Protein AF-A0A329BAP0-F1 (afdb_monomer_lite)

Sequence (142 aa):
MPNSRFPLLRVLPLLLLTACAPFGTARMPDASIIHVDASGHASVPDCTPLTQRSYMWDTLKFRKRPAVAFGCATQRNLATMIADPNDLLRGRGYAGQDATTASSAVQRYKDGKVTPLRDTSSTDGQQGSNSGGGSGGGGGSQ

Radius of gyration: 31.27 Å; chains: 1; bounding box: 59×76×92 Å

Foldseek 3Di:
DDDDDDPPPVCVVVVVVVVPPPDDPPLADDPVQFDQDPVQATDGPDLVVQWAFPPDQDPVPRDGDGTDSPCPVVSVVVSVVDPGNCCVVPNDDDPDDDPVVVVVVVVCVVVVVDDDDDPDDPPDDDDDDPPPDDDDDDDDDD

pLDDT: mean 71.78, std 15.05, range [43.06, 96.19]

Secondary structure (DSSP, 8-state):
------GGGGTHHHHHHTT-S----TTS--GGG-EEPTTS-EEPPPSGGGEEPP--B-TTT-PBPPPEETTHHHHHHHHHH-S-GGGGTSPPP-----HHHHHHHHHHHHTT-PPPPPS--TTS------------------

Structure (mmCIF, N/CA/C/O backbone):
data_AF-A0A329BAP0-F1
#
_entry.id   AF-A0A329BAP0-F1
#
loop_
_atom_site.group_PDB
_atom_site.id
_atom_site.type_symbol
_atom_site.label_atom_id
_atom_site.label_alt_id
_atom_site.label_comp_id
_atom_site.label_asym_id
_atom_site.label_entity_id
_atom_site.label_seq_id
_atom_site.pdbx_PDB_ins_code
_atom_site.Cartn_x
_atom_site.Cartn_y
_atom_site.Cartn_z
_atom_site.occupancy
_atom_site.B_iso_or_equiv
_atom_site.auth_seq_id
_atom_site.auth_comp_id
_atom_site.auth_asym_id
_atom_site.auth_atom_id
_atom_site.pdbx_PDB_model_num
ATOM 1 N N . MET A 1 1 ? -18.465 41.387 -57.106 1.00 46.50 1 MET A N 1
ATOM 2 C CA . MET A 1 1 ? -17.730 41.588 -55.838 1.00 46.50 1 MET A CA 1
ATOM 3 C C . MET A 1 1 ? -17.718 40.269 -55.069 1.00 46.50 1 MET A C 1
ATOM 5 O O . MET A 1 1 ? -18.727 39.944 -54.457 1.00 46.50 1 MET A O 1
ATOM 9 N N . PRO A 1 2 ? -16.654 39.455 -55.169 1.00 52.72 2 PRO A N 1
ATOM 10 C CA . PRO A 1 2 ? -16.537 38.206 -54.428 1.00 52.72 2 PRO A CA 1
ATOM 11 C C . PRO A 1 2 ? -15.756 38.461 -53.132 1.00 52.72 2 PRO A C 1
ATOM 13 O O . PRO A 1 2 ? -14.572 38.770 -53.195 1.00 52.72 2 PRO A O 1
ATOM 16 N N . ASN A 1 3 ? -16.387 38.328 -51.963 1.00 45.56 3 ASN A N 1
ATOM 17 C CA . ASN A 1 3 ? -15.656 38.304 -50.692 1.00 45.56 3 ASN A CA 1
ATOM 18 C C . ASN A 1 3 ? -15.638 36.879 -50.155 1.00 45.56 3 ASN A C 1
ATOM 20 O O . ASN A 1 3 ? -16.606 36.358 -49.607 1.00 45.56 3 ASN A O 1
ATOM 24 N N . SER A 1 4 ? -14.505 36.242 -50.414 1.00 62.38 4 SER A N 1
ATOM 25 C CA . SER A 1 4 ? -14.163 34.894 -50.017 1.00 62.38 4 SER A CA 1
ATOM 26 C C . SER A 1 4 ? -13.296 34.956 -48.755 1.00 62.38 4 SER A C 1
ATOM 28 O O . SER A 1 4 ? -12.427 35.815 -48.650 1.00 62.38 4 SER A O 1
ATOM 30 N N . ARG A 1 5 ? -13.460 33.925 -47.917 1.00 61.91 5 ARG A N 1
ATOM 31 C CA . ARG A 1 5 ? -12.482 33.360 -46.962 1.00 61.91 5 ARG A CA 1
ATOM 32 C C . ARG A 1 5 ? -12.357 34.091 -45.631 1.00 61.91 5 ARG A C 1
ATOM 34 O O . ARG A 1 5 ? -11.964 35.235 -45.607 1.00 61.91 5 ARG A O 1
ATOM 41 N N . PHE A 1 6 ? -12.669 33.383 -44.540 1.00 59.56 6 PHE A N 1
ATOM 42 C CA . PHE A 1 6 ? -11.778 33.131 -43.388 1.00 59.56 6 PHE A CA 1
ATOM 43 C C . PHE A 1 6 ? -12.503 32.251 -42.336 1.00 59.56 6 PHE A C 1
ATOM 45 O O . PHE A 1 6 ? -12.786 32.709 -41.231 1.00 59.56 6 PHE A O 1
ATOM 52 N N . PRO A 1 7 ? -12.814 30.966 -42.622 1.00 55.94 7 PRO A N 1
ATOM 53 C CA . PRO A 1 7 ? -13.322 30.054 -41.589 1.00 55.94 7 PRO A CA 1
ATOM 54 C C . PRO A 1 7 ? -12.218 29.585 -40.616 1.00 55.94 7 PRO A C 1
ATOM 56 O O . PRO A 1 7 ? -12.522 29.064 -39.547 1.00 55.94 7 PRO A O 1
ATOM 59 N N . LEU A 1 8 ? -10.935 29.797 -40.948 1.00 55.41 8 LEU A N 1
ATOM 60 C CA . LEU A 1 8 ? -9.792 29.327 -40.152 1.00 55.41 8 LEU A CA 1
ATOM 61 C C . LEU A 1 8 ? -9.601 30.058 -38.811 1.00 55.41 8 LEU A C 1
ATOM 63 O O . LEU A 1 8 ? -8.954 29.520 -37.917 1.00 55.41 8 LEU A O 1
ATOM 67 N N . LEU A 1 9 ? -10.163 31.259 -38.636 1.00 55.56 9 LEU A N 1
ATOM 68 C CA . LEU A 1 9 ? -9.887 32.080 -37.450 1.00 55.56 9 LEU A CA 1
ATOM 69 C C . LEU A 1 9 ? -10.637 31.611 -36.187 1.00 55.56 9 LEU A C 1
ATOM 71 O O . LEU A 1 9 ? -10.281 32.003 -35.081 1.00 55.56 9 LEU A O 1
ATOM 75 N N . ARG A 1 10 ? -11.660 30.753 -36.325 1.00 57.12 10 ARG A N 1
ATOM 76 C CA . ARG A 1 10 ? -12.454 30.250 -35.185 1.00 57.12 10 ARG A CA 1
ATOM 77 C C . ARG A 1 10 ? -11.936 28.957 -34.553 1.00 57.12 10 ARG A C 1
ATOM 79 O O . ARG A 1 10 ? -12.441 28.571 -33.506 1.00 57.12 10 ARG A O 1
ATOM 86 N N . VAL A 1 11 ? -10.932 28.307 -35.144 1.00 58.84 11 VAL A N 1
ATOM 87 C CA . VAL A 1 11 ? -10.380 27.032 -34.636 1.00 58.84 11 VAL A CA 1
ATOM 88 C C . VAL A 1 11 ? -9.141 27.250 -33.751 1.00 58.84 11 VAL A C 1
ATOM 90 O O . VAL A 1 11 ? -8.793 26.402 -32.933 1.00 58.84 11 VAL A O 1
ATOM 93 N N . LEU A 1 12 ? -8.519 28.431 -33.838 1.00 61.25 12 LEU A N 1
ATOM 94 C CA . LEU A 1 12 ? -7.325 28.811 -33.078 1.00 61.25 12 LEU A CA 1
ATOM 95 C C . LEU A 1 12 ? -7.457 28.718 -31.536 1.00 61.25 12 LEU A C 1
ATOM 97 O O . LEU A 1 12 ? -6.499 28.261 -30.912 1.00 61.25 12 LEU A O 1
ATOM 101 N N . PRO A 1 13 ? -8.591 29.068 -30.884 1.00 59.78 13 PRO A N 1
ATOM 102 C CA . PRO A 1 13 ? -8.690 28.947 -29.427 1.00 59.78 13 PRO A CA 1
ATOM 103 C C . PRO A 1 13 ? -8.832 27.492 -28.949 1.00 59.78 13 PRO A C 1
ATOM 105 O O . PRO A 1 13 ? -8.502 27.199 -27.804 1.00 59.78 13 PRO A O 1
ATOM 108 N N . LEU A 1 14 ? -9.264 26.565 -29.817 1.00 60.31 14 LEU A N 1
ATOM 109 C CA . LEU A 1 14 ? -9.376 25.141 -29.481 1.00 60.31 14 LEU A CA 1
ATOM 110 C C . LEU A 1 14 ? -8.001 24.442 -29.487 1.00 60.31 14 LEU A C 1
ATOM 112 O O . LEU A 1 14 ? -7.780 23.521 -28.707 1.00 60.31 14 LEU A O 1
ATOM 116 N N . LEU A 1 15 ? -7.062 24.921 -30.314 1.00 60.16 15 LEU A N 1
ATOM 117 C CA . LEU A 1 15 ? -5.680 24.420 -30.392 1.00 60.16 15 LEU A CA 1
ATOM 118 C C . LEU A 1 15 ? -4.812 24.873 -29.198 1.00 60.16 15 LEU A C 1
ATOM 120 O O . LEU A 1 15 ? -3.834 24.218 -28.846 1.00 60.16 15 LEU A O 1
ATOM 124 N N . LEU A 1 16 ? -5.167 25.993 -28.558 1.00 60.06 16 LEU A N 1
ATOM 125 C CA . LEU A 1 16 ? -4.449 26.534 -27.397 1.00 60.06 16 LEU A CA 1
ATOM 126 C C . LEU A 1 16 ? -4.826 25.833 -26.080 1.00 60.06 16 LEU A C 1
ATOM 128 O O . LEU A 1 16 ? -3.989 25.745 -25.184 1.00 60.06 16 LEU A O 1
ATOM 132 N N . LEU A 1 17 ? -6.039 25.279 -25.962 1.00 56.81 17 LEU A N 1
ATOM 133 C CA . LEU A 1 17 ? -6.465 24.544 -24.760 1.00 56.81 17 LEU A CA 1
ATOM 134 C C . LEU A 1 17 ? -5.804 23.159 -24.621 1.00 56.81 17 LEU A C 1
ATOM 136 O O . LEU A 1 17 ? -5.685 22.649 -23.510 1.00 56.81 17 LEU A O 1
ATOM 140 N N . THR A 1 18 ? -5.315 22.560 -25.711 1.00 60.03 18 THR A N 1
ATOM 141 C CA . THR A 1 18 ? -4.623 21.255 -25.687 1.00 60.03 18 THR A CA 1
ATOM 142 C C . THR A 1 18 ? -3.174 21.320 -25.189 1.00 60.03 18 THR A C 1
ATOM 144 O O . THR A 1 18 ? -2.541 20.282 -25.015 1.00 60.03 18 THR A O 1
ATOM 147 N N . ALA A 1 19 ? -2.636 22.516 -24.922 1.00 55.66 19 ALA A N 1
ATOM 148 C CA . ALA A 1 19 ? -1.287 22.693 -24.375 1.00 55.66 19 ALA A CA 1
ATOM 149 C C . ALA A 1 19 ? -1.211 22.510 -22.845 1.00 55.66 19 ALA A C 1
ATOM 151 O O . ALA A 1 19 ? -0.118 22.488 -22.288 1.00 55.66 19 ALA A O 1
ATOM 152 N N . CYS A 1 20 ? -2.349 22.331 -22.164 1.00 55.38 20 CYS A N 1
ATOM 153 C CA . CYS A 1 20 ? -2.400 21.897 -20.766 1.00 55.38 20 CYS A CA 1
ATOM 154 C C . CYS A 1 20 ? -2.626 20.377 -20.673 1.00 55.38 20 CYS A C 1
ATOM 156 O O . CYS A 1 20 ? -3.428 19.891 -19.883 1.00 55.38 20 CYS A O 1
ATOM 158 N N . ALA A 1 21 ? -1.928 19.598 -21.502 1.00 61.03 21 ALA A N 1
ATOM 159 C CA . ALA A 1 21 ? -1.613 18.236 -21.100 1.00 61.03 21 ALA A CA 1
ATOM 160 C C . ALA A 1 21 ? -0.584 18.345 -19.961 1.00 61.03 21 ALA A C 1
ATOM 162 O O . ALA A 1 21 ? 0.329 19.168 -20.071 1.00 61.03 21 ALA A O 1
ATOM 163 N N . PRO A 1 22 ? -0.713 17.582 -18.863 1.00 57.94 22 PRO A N 1
ATOM 164 C CA . PRO A 1 22 ? 0.243 17.640 -17.768 1.00 57.94 22 PRO A CA 1
ATOM 165 C C . PRO A 1 22 ? 1.627 17.280 -18.313 1.00 57.94 22 PRO A C 1
ATOM 167 O O . PRO A 1 22 ? 1.933 16.118 -18.582 1.00 57.94 22 PRO A O 1
ATOM 170 N N . PHE A 1 23 ? 2.462 18.300 -18.513 1.00 53.44 23 PHE A N 1
ATOM 171 C CA . PHE A 1 23 ? 3.872 18.143 -18.818 1.00 53.44 23 PHE A CA 1
ATOM 172 C C . PHE A 1 23 ? 4.521 17.445 -17.622 1.00 53.44 23 PHE A C 1
ATOM 174 O O . PHE A 1 23 ? 4.885 18.067 -16.632 1.00 53.44 23 PHE A O 1
ATOM 181 N N . GLY A 1 24 ? 4.637 16.123 -17.726 1.00 53.53 24 GLY A N 1
ATOM 182 C CA . GLY A 1 24 ? 5.604 15.338 -16.977 1.00 53.53 24 GLY A CA 1
ATOM 183 C C . GLY A 1 24 ? 5.301 15.110 -15.497 1.00 53.53 24 GLY A C 1
ATOM 184 O O . GLY A 1 24 ? 6.137 15.416 -14.658 1.00 53.53 24 GLY A O 1
ATOM 185 N N . THR A 1 25 ? 4.225 14.391 -15.171 1.00 51.41 25 THR A N 1
ATOM 186 C CA . THR A 1 25 ? 4.316 13.412 -14.062 1.00 51.41 25 THR A CA 1
ATOM 187 C C . THR A 1 25 ? 5.019 12.114 -14.507 1.00 51.41 25 THR A C 1
ATOM 189 O O . THR A 1 25 ? 5.188 11.186 -13.722 1.00 51.41 25 THR A O 1
ATOM 192 N N . ALA A 1 26 ? 5.506 12.063 -15.755 1.00 53.34 26 ALA A N 1
ATOM 193 C CA . ALA A 1 26 ? 6.104 10.916 -16.446 1.00 53.34 26 ALA A CA 1
ATOM 194 C C . ALA A 1 26 ? 7.507 10.487 -15.954 1.00 53.34 26 ALA A C 1
ATOM 196 O O . ALA A 1 26 ? 8.385 10.130 -16.741 1.00 53.34 26 ALA A O 1
ATOM 197 N N . ARG A 1 27 ? 7.734 10.482 -14.643 1.00 52.81 27 ARG A N 1
ATOM 198 C CA . ARG A 1 27 ? 8.806 9.670 -14.047 1.00 52.81 27 ARG A CA 1
ATOM 199 C C . ARG A 1 27 ? 8.354 8.877 -12.831 1.00 52.81 27 ARG A C 1
ATOM 201 O O . ARG A 1 27 ? 9.098 8.009 -12.390 1.00 52.81 27 ARG A O 1
ATOM 208 N N . MET A 1 28 ? 7.162 9.152 -12.305 1.00 50.38 28 MET A N 1
ATOM 209 C CA . MET A 1 28 ? 6.564 8.297 -11.297 1.00 50.38 28 MET A CA 1
ATOM 210 C C . MET A 1 28 ? 5.622 7.356 -12.036 1.00 50.38 28 MET A C 1
ATOM 212 O O . MET A 1 28 ? 4.683 7.842 -12.670 1.00 50.38 28 MET A O 1
ATOM 216 N N . PRO A 1 29 ? 5.907 6.046 -12.066 1.00 58.00 29 PRO A N 1
ATOM 217 C CA . PRO A 1 29 ? 4.987 5.145 -12.716 1.00 58.00 29 PRO A CA 1
ATOM 218 C C . PRO A 1 29 ? 3.638 5.184 -11.973 1.00 58.00 29 PRO A C 1
ATOM 220 O O . PRO A 1 29 ? 3.556 5.561 -10.800 1.00 58.00 29 PRO A O 1
ATOM 223 N N . ASP A 1 30 ? 2.567 4.943 -12.716 1.00 57.06 30 ASP A N 1
ATOM 224 C CA . ASP A 1 30 ? 1.192 5.067 -12.235 1.00 57.06 30 ASP A CA 1
ATOM 225 C C . ASP A 1 30 ? 0.889 4.049 -11.117 1.00 57.06 30 ASP A C 1
ATOM 227 O O . ASP A 1 30 ? 1.575 3.044 -11.002 1.00 57.06 30 ASP A O 1
ATOM 231 N N . ALA A 1 31 ? -0.139 4.249 -10.287 1.00 52.84 31 ALA A N 1
ATOM 232 C CA . ALA A 1 31 ? -0.458 3.334 -9.177 1.00 52.84 31 ALA A CA 1
ATOM 233 C C . ALA A 1 31 ? -0.655 1.856 -9.609 1.00 52.84 31 ALA A C 1
ATOM 235 O O . ALA A 1 31 ? -0.554 0.954 -8.778 1.00 52.84 31 ALA A O 1
ATOM 236 N N . SER A 1 32 ? -0.843 1.603 -10.911 1.00 59.88 32 SER A N 1
ATOM 237 C CA . SER A 1 32 ? -0.844 0.288 -11.571 1.00 59.88 32 SER A CA 1
ATOM 238 C C . SER A 1 32 ? 0.491 -0.483 -11.565 1.00 59.88 32 SER A C 1
ATOM 240 O O . SER A 1 32 ? 0.556 -1.583 -12.108 1.00 59.88 32 SER A O 1
ATOM 242 N N . ILE A 1 33 ? 1.550 0.037 -10.935 1.00 66.00 33 ILE A N 1
ATOM 243 C CA . ILE A 1 33 ? 2.845 -0.651 -10.814 1.00 66.00 33 ILE A CA 1
ATOM 244 C C . ILE A 1 33 ? 2.771 -1.933 -9.981 1.00 66.00 33 ILE A C 1
ATOM 246 O O . ILE A 1 33 ? 3.534 -2.859 -10.227 1.00 66.00 33 ILE A O 1
ATOM 250 N N . ILE A 1 34 ? 1.948 -1.985 -8.932 1.00 74.00 34 ILE A N 1
ATOM 251 C CA . ILE A 1 34 ? 1.983 -3.129 -8.014 1.00 74.00 34 ILE A CA 1
ATOM 252 C C . ILE A 1 34 ? 1.150 -4.257 -8.618 1.00 74.00 34 ILE A C 1
ATOM 254 O O . ILE A 1 34 ? -0.078 -4.230 -8.584 1.00 74.00 34 ILE A O 1
ATOM 258 N N . HIS A 1 35 ? 1.837 -5.252 -9.173 1.00 79.12 35 HIS A N 1
ATOM 259 C CA . HIS A 1 35 ? 1.212 -6.438 -9.733 1.00 79.12 35 HIS A CA 1
ATOM 260 C C . HIS A 1 35 ? 0.985 -7.476 -8.644 1.00 79.12 35 HIS A C 1
ATOM 262 O O . HIS A 1 35 ? 1.888 -7.783 -7.862 1.00 79.12 35 HIS A O 1
ATOM 268 N N . VAL A 1 36 ? -0.213 -8.049 -8.640 1.00 81.69 36 VAL A N 1
ATOM 269 C CA . VAL A 1 36 ? -0.539 -9.213 -7.821 1.00 81.69 36 VAL A CA 1
ATOM 270 C C . VAL A 1 36 ? -0.281 -10.458 -8.656 1.00 81.69 36 VAL A C 1
ATOM 272 O O . VAL A 1 36 ? -0.845 -10.598 -9.742 1.00 81.69 36 VAL A O 1
ATOM 275 N N . ASP A 1 37 ? 0.608 -11.329 -8.189 1.00 79.62 37 ASP A N 1
ATOM 276 C CA . ASP A 1 37 ? 0.839 -12.612 -8.849 1.00 79.62 37 ASP A CA 1
ATOM 277 C C . ASP A 1 37 ? -0.310 -13.603 -8.586 1.00 79.62 37 ASP A C 1
ATOM 279 O O . ASP A 1 37 ? -1.199 -13.368 -7.767 1.00 79.62 37 ASP A O 1
ATOM 283 N N . ALA A 1 38 ? -0.304 -14.741 -9.283 1.00 76.25 38 ALA A N 1
ATOM 284 C CA . ALA A 1 38 ? -1.325 -15.775 -9.093 1.00 76.25 38 ALA A CA 1
ATOM 285 C C . ALA A 1 38 ? -1.311 -16.397 -7.680 1.00 76.25 38 ALA A C 1
ATOM 287 O O . ALA A 1 38 ? -2.297 -17.008 -7.274 1.00 76.25 38 ALA A O 1
ATOM 288 N N . SER A 1 39 ? -0.214 -16.240 -6.933 1.00 77.50 39 SER A N 1
ATOM 289 C CA . SER A 1 39 ? -0.089 -16.637 -5.526 1.00 77.50 39 SER A CA 1
ATOM 290 C C . SER A 1 39 ? -0.586 -15.571 -4.543 1.00 77.50 39 SER A C 1
ATOM 292 O O . SER A 1 39 ? -0.593 -15.821 -3.340 1.00 77.50 39 SER A O 1
ATOM 294 N N . GLY A 1 40 ? -1.039 -14.412 -5.027 1.00 78.12 40 GLY A N 1
ATOM 295 C CA . GLY A 1 40 ? -1.554 -13.335 -4.193 1.00 78.12 40 GLY A CA 1
ATOM 296 C C . GLY A 1 40 ? -0.470 -12.496 -3.521 1.00 78.12 40 GLY A C 1
ATOM 297 O O . GLY A 1 40 ? -0.758 -11.885 -2.501 1.00 78.12 40 GLY A O 1
ATOM 298 N N . HIS A 1 41 ? 0.759 -12.448 -4.043 1.00 81.38 41 HIS A N 1
ATOM 299 C CA . HIS A 1 41 ? 1.803 -11.548 -3.551 1.00 81.38 41 HIS A CA 1
ATOM 300 C C . HIS A 1 41 ? 1.858 -10.248 -4.357 1.00 81.38 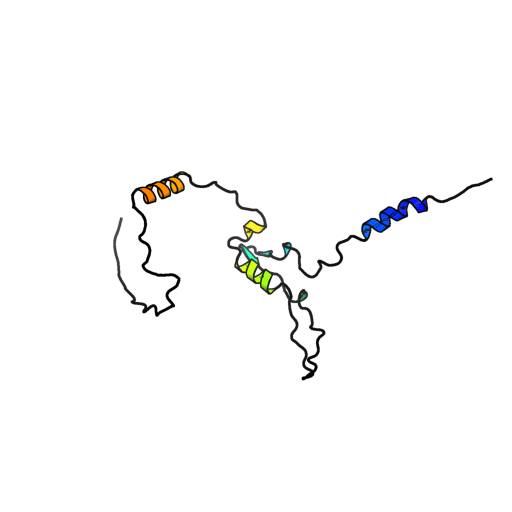41 HIS A C 1
ATOM 302 O O . HIS A 1 41 ? 1.785 -10.247 -5.586 1.00 81.38 41 HIS A O 1
ATOM 308 N N . ALA A 1 42 ? 2.049 -9.132 -3.649 1.00 84.94 42 ALA A N 1
ATOM 309 C CA . ALA A 1 42 ? 2.296 -7.827 -4.245 1.00 84.94 42 ALA A CA 1
ATOM 310 C C . ALA A 1 42 ? 3.763 -7.732 -4.683 1.00 84.94 42 ALA A C 1
ATOM 312 O O . ALA A 1 42 ? 4.684 -7.754 -3.863 1.00 84.94 42 ALA A O 1
ATOM 313 N N . SER A 1 43 ? 3.986 -7.597 -5.986 1.00 84.75 43 SER A N 1
ATOM 314 C CA . SER A 1 43 ? 5.310 -7.447 -6.583 1.00 84.75 43 SER A CA 1
ATOM 315 C C . SER A 1 43 ? 5.419 -6.128 -7.343 1.00 84.75 43 SER A C 1
ATOM 317 O O . SER A 1 43 ? 4.478 -5.666 -7.986 1.00 84.75 43 SER A O 1
ATOM 319 N N . VAL A 1 44 ? 6.590 -5.501 -7.241 1.00 83.12 44 VAL A N 1
ATOM 320 C CA . VAL A 1 44 ? 6.941 -4.312 -8.027 1.00 83.12 44 VAL A CA 1
ATOM 321 C C . VAL A 1 44 ? 7.710 -4.787 -9.271 1.00 83.12 44 VAL A C 1
ATOM 323 O O . VAL A 1 44 ? 8.615 -5.612 -9.103 1.00 83.12 44 VAL A O 1
ATOM 326 N N . PRO A 1 45 ? 7.387 -4.304 -10.485 1.00 76.75 45 PRO A N 1
ATOM 327 C CA . PRO A 1 45 ? 8.099 -4.578 -11.722 1.00 76.75 45 PRO A CA 1
ATOM 328 C C . PRO A 1 45 ? 9.522 -4.029 -11.663 1.00 76.75 45 PRO A C 1
ATOM 330 O O . PRO A 1 45 ? 9.902 -3.292 -10.751 1.00 76.75 45 PRO A O 1
ATOM 333 N N . ASP A 1 46 ? 10.320 -4.409 -12.655 1.00 81.75 46 ASP A N 1
ATOM 334 C CA . ASP A 1 46 ? 11.719 -4.016 -12.747 1.00 81.75 46 ASP A CA 1
ATOM 335 C C . ASP A 1 46 ? 11.897 -2.490 -12.603 1.00 81.75 46 ASP A C 1
ATOM 337 O O . ASP A 1 46 ? 11.322 -1.695 -13.348 1.00 81.75 46 ASP A O 1
ATOM 341 N N . CYS A 1 47 ? 12.717 -2.088 -11.628 1.00 78.69 47 CYS A N 1
ATOM 342 C CA . CYS A 1 47 ? 13.038 -0.692 -11.346 1.00 78.69 47 CYS A CA 1
ATOM 343 C C . CYS A 1 47 ? 14.146 -0.130 -12.252 1.00 78.69 47 CYS A C 1
ATOM 345 O O . CYS A 1 47 ? 14.409 1.074 -12.215 1.00 78.69 47 CYS A O 1
ATOM 347 N N . THR A 1 48 ? 14.800 -0.961 -13.068 1.00 82.62 48 THR A N 1
ATOM 348 C CA . THR A 1 48 ? 15.830 -0.544 -14.033 1.00 82.62 48 THR A CA 1
ATOM 349 C C . THR A 1 48 ? 15.412 0.651 -14.911 1.00 82.62 48 THR A C 1
ATOM 351 O O . THR A 1 48 ? 16.195 1.601 -14.992 1.00 82.62 48 THR A O 1
ATOM 354 N N . PRO A 1 49 ? 14.200 0.719 -15.501 1.00 79.94 49 PRO A N 1
ATOM 355 C CA . PRO A 1 49 ? 13.744 1.890 -16.267 1.00 79.94 49 PRO A CA 1
ATOM 356 C C . PRO A 1 49 ? 13.640 3.196 -15.460 1.00 79.94 49 PRO A C 1
ATOM 358 O O . PRO A 1 49 ? 13.748 4.284 -16.032 1.00 79.94 49 PRO A O 1
ATOM 361 N N . LEU A 1 50 ? 13.474 3.122 -14.135 1.00 76.00 50 LEU A N 1
ATOM 362 C CA . LEU A 1 50 ? 13.440 4.297 -13.252 1.00 76.00 50 LEU A CA 1
ATOM 363 C C . LEU A 1 50 ? 14.836 4.809 -12.894 1.00 76.00 50 LEU A C 1
ATOM 365 O O . LEU A 1 50 ? 14.977 5.872 -12.287 1.00 76.00 50 LEU A O 1
ATOM 369 N N . THR A 1 51 ? 15.876 4.072 -13.280 1.00 83.31 51 THR A N 1
ATOM 370 C CA . THR A 1 51 ? 17.259 4.404 -12.967 1.00 83.31 51 THR A CA 1
ATOM 371 C C . THR A 1 51 ? 17.672 5.664 -13.716 1.00 83.31 51 THR A C 1
ATOM 373 O O . THR A 1 51 ? 17.830 5.681 -14.938 1.00 83.31 51 THR A O 1
ATOM 376 N N . GLN A 1 52 ? 17.872 6.749 -12.977 1.00 79.88 52 GLN A N 1
ATOM 377 C CA . GLN A 1 52 ? 18.390 7.995 -13.516 1.00 79.88 52 GLN A CA 1
ATOM 378 C C . GLN A 1 52 ? 19.888 8.077 -13.272 1.00 79.88 52 GLN A C 1
ATOM 380 O O . GLN A 1 52 ? 20.380 7.991 -12.143 1.00 79.88 52 GLN A O 1
ATOM 385 N N . ARG A 1 53 ? 20.629 8.271 -14.364 1.00 77.44 53 ARG A N 1
ATOM 386 C CA . ARG A 1 53 ? 22.057 8.546 -14.292 1.00 77.44 53 ARG A CA 1
ATOM 387 C C . ARG A 1 53 ? 22.257 9.918 -13.661 1.00 77.44 53 ARG A C 1
ATOM 389 O O . ARG A 1 53 ? 21.665 10.901 -14.101 1.00 77.44 53 ARG A O 1
ATOM 396 N N . SER A 1 54 ? 23.140 10.000 -12.677 1.00 73.94 54 SER A N 1
ATOM 397 C CA . SER A 1 54 ? 23.637 11.284 -12.204 1.00 73.94 54 SER A CA 1
ATOM 398 C C . SER A 1 54 ? 24.425 11.960 -13.332 1.00 73.94 54 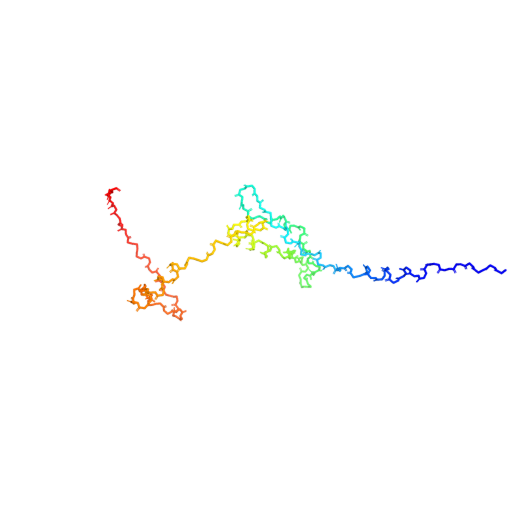SER A C 1
ATOM 400 O O . SER A 1 54 ? 25.421 11.408 -13.805 1.00 73.94 54 SER A O 1
ATOM 402 N N . TYR A 1 55 ? 24.007 13.153 -13.753 1.00 73.00 55 TYR A N 1
ATOM 403 C CA . TYR A 1 55 ? 24.802 13.999 -14.655 1.00 73.00 55 TYR A CA 1
ATOM 404 C C . TYR A 1 55 ? 25.976 14.677 -13.925 1.00 73.00 55 TYR A C 1
ATOM 406 O O . TYR A 1 55 ? 26.867 15.242 -14.555 1.00 73.00 55 TYR A O 1
ATOM 414 N N . MET A 1 56 ? 25.986 14.597 -12.592 1.00 63.28 56 MET A N 1
ATOM 415 C CA . MET A 1 56 ? 27.064 15.085 -11.743 1.00 63.28 56 MET A CA 1
ATOM 416 C C . MET A 1 56 ? 28.285 14.165 -11.840 1.00 63.28 56 MET A C 1
ATOM 418 O O . MET A 1 56 ? 28.250 12.995 -11.448 1.00 63.28 56 MET A O 1
ATOM 422 N N . TRP A 1 57 ? 29.375 14.727 -12.344 1.00 64.19 57 TRP A N 1
ATOM 423 C CA . TRP A 1 57 ? 30.727 14.213 -12.182 1.00 64.19 57 TRP A CA 1
ATOM 424 C C . TRP A 1 57 ? 31.270 14.736 -10.848 1.00 64.19 57 TRP A C 1
ATOM 426 O O . TRP A 1 57 ? 31.043 15.891 -10.495 1.00 64.19 57 TRP A O 1
ATOM 436 N N . ASP A 1 58 ? 31.938 13.887 -10.064 1.00 65.25 58 ASP A N 1
ATOM 437 C CA . ASP A 1 58 ? 32.590 14.356 -8.841 1.00 65.25 58 ASP A CA 1
ATOM 438 C C . ASP A 1 58 ? 33.762 15.272 -9.218 1.00 65.25 58 ASP A C 1
ATOM 440 O O . ASP A 1 58 ? 34.767 14.799 -9.760 1.00 65.25 58 ASP A O 1
ATOM 444 N N . THR A 1 59 ? 33.613 16.572 -8.950 1.00 65.00 59 THR A N 1
ATOM 445 C CA . THR A 1 59 ? 34.578 17.616 -9.320 1.00 65.00 59 THR A CA 1
ATOM 446 C C . THR A 1 59 ? 35.943 17.426 -8.669 1.00 65.00 59 THR A C 1
ATOM 448 O O . THR A 1 59 ? 36.936 17.939 -9.175 1.00 65.00 59 THR A O 1
ATOM 451 N N . LEU A 1 60 ? 36.011 16.649 -7.585 1.00 64.69 60 LEU A N 1
ATOM 452 C CA . LEU A 1 60 ? 37.230 16.421 -6.817 1.00 64.69 60 LEU A CA 1
ATOM 453 C C . LEU A 1 60 ? 37.916 15.092 -7.154 1.00 64.69 60 LEU A C 1
ATOM 455 O O . LEU A 1 60 ? 39.091 14.931 -6.830 1.00 64.69 60 LEU A O 1
ATOM 459 N N . LYS A 1 61 ? 37.215 14.119 -7.764 1.00 69.69 61 LYS A N 1
ATOM 460 C CA . LYS A 1 61 ? 37.752 12.750 -7.950 1.00 69.69 61 LYS A CA 1
ATOM 461 C C . LYS A 1 61 ? 37.471 12.079 -9.298 1.00 69.69 61 LYS A C 1
ATOM 463 O O . LYS A 1 61 ? 37.754 10.889 -9.418 1.00 69.69 61 LYS A O 1
ATOM 468 N N . PHE A 1 62 ? 36.912 12.777 -10.293 1.00 68.06 62 PHE A N 1
ATOM 469 C CA . PHE A 1 62 ? 36.605 12.231 -11.633 1.00 68.06 62 PHE A CA 1
ATOM 470 C C . PHE A 1 62 ? 35.882 10.870 -11.608 1.00 68.06 62 PHE A C 1
ATOM 472 O O . PHE A 1 62 ? 36.032 10.036 -12.502 1.00 68.06 62 PHE A O 1
ATOM 479 N N . ARG A 1 63 ? 35.085 10.615 -10.564 1.00 76.69 63 ARG A N 1
ATOM 480 C CA . ARG A 1 63 ? 34.327 9.371 -10.416 1.00 76.69 63 ARG A CA 1
ATOM 481 C C . ARG A 1 63 ? 32.875 9.607 -10.783 1.00 76.69 63 ARG A C 1
ATOM 483 O O . ARG A 1 63 ? 32.274 10.609 -10.394 1.00 76.69 63 ARG A O 1
ATOM 490 N N . LYS A 1 64 ? 32.305 8.654 -11.523 1.00 75.12 64 LYS A N 1
ATOM 491 C CA . LYS A 1 64 ? 30.868 8.622 -11.797 1.00 75.12 64 LYS A CA 1
ATOM 492 C C . LYS A 1 64 ? 30.136 8.364 -10.486 1.00 75.12 64 LYS A C 1
ATOM 494 O O . LYS A 1 64 ? 30.474 7.425 -9.765 1.00 75.12 64 LYS A O 1
ATOM 499 N N . ARG A 1 65 ? 29.147 9.199 -10.175 1.00 78.94 65 ARG A N 1
ATOM 500 C CA . ARG A 1 65 ? 28.230 8.931 -9.068 1.00 78.94 65 ARG A CA 1
ATOM 501 C C . ARG A 1 65 ? 27.307 7.757 -9.445 1.00 78.94 65 ARG A C 1
ATOM 503 O O . ARG A 1 65 ? 27.054 7.539 -10.635 1.00 78.94 65 ARG A O 1
ATOM 510 N N . PRO A 1 66 ? 26.873 6.949 -8.460 1.00 78.88 66 PRO A N 1
ATOM 511 C CA . PRO A 1 66 ? 25.948 5.854 -8.715 1.00 78.88 66 PRO A CA 1
ATOM 512 C C . PRO A 1 66 ? 24.617 6.404 -9.235 1.00 78.88 66 PRO A C 1
ATOM 514 O O . PRO A 1 66 ? 24.182 7.490 -8.848 1.00 78.88 66 PRO A O 1
ATOM 517 N N . ALA A 1 67 ? 23.986 5.657 -10.137 1.00 81.31 67 ALA A N 1
ATOM 518 C CA . ALA A 1 67 ? 22.654 5.984 -10.621 1.00 81.31 67 ALA A CA 1
ATOM 519 C C . ALA A 1 67 ? 21.607 5.682 -9.538 1.00 81.31 67 ALA A C 1
ATOM 521 O O . ALA A 1 67 ? 21.814 4.807 -8.698 1.00 81.31 67 ALA A O 1
ATOM 522 N N . VAL A 1 68 ? 20.492 6.409 -9.559 1.00 79.81 68 VAL A N 1
ATOM 523 C CA . VAL A 1 68 ? 19.441 6.315 -8.537 1.00 79.81 68 VAL A CA 1
ATOM 524 C C . VAL A 1 68 ? 18.100 5.980 -9.183 1.00 79.81 68 VAL A C 1
ATOM 526 O O . VAL A 1 68 ? 17.711 6.598 -10.171 1.00 79.81 68 VAL A O 1
ATOM 529 N N . ALA A 1 69 ? 17.394 4.989 -8.640 1.00 79.38 69 ALA A N 1
ATOM 530 C CA . ALA A 1 69 ? 16.050 4.614 -9.076 1.00 79.38 69 ALA A CA 1
ATOM 531 C C . ALA A 1 69 ? 15.012 5.364 -8.229 1.00 79.38 69 ALA A C 1
ATOM 533 O O . ALA A 1 69 ? 14.570 4.880 -7.183 1.00 79.38 69 ALA A O 1
ATOM 534 N N . PHE A 1 70 ? 14.669 6.584 -8.648 1.00 77.88 70 PHE A N 1
ATOM 535 C CA . PHE A 1 70 ? 13.714 7.420 -7.921 1.00 77.88 70 PHE A CA 1
ATOM 536 C C . PHE A 1 70 ? 12.351 6.716 -7.816 1.00 77.88 70 PHE A C 1
ATOM 538 O O . PHE A 1 70 ? 11.818 6.219 -8.804 1.00 77.88 70 PHE A O 1
ATOM 545 N N . GLY A 1 71 ? 11.803 6.635 -6.599 1.00 79.12 71 GLY A N 1
ATOM 546 C CA . GLY A 1 71 ? 10.502 6.013 -6.321 1.00 79.12 71 GLY A CA 1
ATOM 547 C C . GLY A 1 71 ? 10.504 4.487 -6.137 1.00 79.12 71 GLY A C 1
ATOM 548 O O . GLY A 1 71 ? 9.561 3.972 -5.540 1.00 79.12 71 GLY A O 1
ATOM 549 N N . CYS A 1 72 ? 11.557 3.763 -6.541 1.00 83.06 72 CYS A N 1
ATOM 550 C CA . CYS A 1 72 ? 11.603 2.297 -6.411 1.00 83.06 72 CYS A CA 1
ATOM 551 C C . CYS A 1 72 ? 11.549 1.834 -4.944 1.00 83.06 72 CYS A C 1
ATOM 553 O O . CYS A 1 72 ? 10.800 0.921 -4.603 1.00 83.06 72 CYS A O 1
ATOM 555 N N . ALA A 1 73 ? 12.289 2.502 -4.050 1.00 82.81 73 ALA A N 1
ATOM 556 C CA . ALA A 1 73 ? 12.267 2.175 -2.623 1.00 82.81 73 ALA A CA 1
ATOM 557 C C . ALA A 1 73 ? 10.865 2.364 -2.021 1.00 82.81 73 ALA A C 1
ATOM 559 O O . ALA A 1 73 ? 10.382 1.514 -1.281 1.00 82.81 73 ALA A O 1
ATOM 560 N N . THR A 1 74 ? 10.178 3.446 -2.395 1.00 84.19 74 THR A N 1
ATOM 561 C CA . THR A 1 74 ? 8.811 3.733 -1.946 1.00 84.19 74 THR A CA 1
ATOM 562 C C . THR A 1 74 ? 7.835 2.657 -2.406 1.00 84.19 74 THR A C 1
ATOM 564 O O . THR A 1 74 ? 7.059 2.153 -1.600 1.00 84.19 74 THR A O 1
ATOM 567 N N . GLN A 1 75 ? 7.897 2.269 -3.680 1.00 82.31 75 GLN A N 1
ATOM 568 C CA . GLN A 1 75 ? 7.024 1.236 -4.239 1.00 82.31 75 GLN A CA 1
ATOM 569 C C . GLN A 1 75 ? 7.297 -0.126 -3.601 1.00 82.31 75 GLN A C 1
ATOM 571 O O . GLN A 1 75 ? 6.359 -0.862 -3.305 1.00 82.31 75 GLN A O 1
ATOM 576 N N . ARG A 1 76 ? 8.566 -0.453 -3.327 1.00 83.88 76 ARG A N 1
ATOM 577 C CA . ARG A 1 76 ? 8.922 -1.710 -2.665 1.00 83.88 76 ARG A CA 1
ATOM 578 C C . ARG A 1 76 ? 8.439 -1.751 -1.222 1.00 83.88 76 ARG A C 1
ATOM 580 O O . ARG A 1 76 ? 7.845 -2.747 -0.828 1.00 83.88 76 ARG A O 1
ATOM 587 N N . ASN A 1 77 ? 8.629 -0.663 -0.480 1.00 87.06 77 ASN A N 1
ATOM 588 C CA . ASN A 1 77 ? 8.107 -0.538 0.877 1.00 87.06 77 ASN A CA 1
ATOM 589 C C . ASN A 1 77 ? 6.579 -0.671 0.884 1.00 87.06 77 ASN A C 1
ATOM 591 O O . ASN A 1 77 ? 6.028 -1.382 1.719 1.00 87.06 77 ASN A O 1
ATOM 595 N N . LEU A 1 78 ? 5.890 -0.047 -0.077 1.00 85.25 78 LEU A N 1
ATOM 596 C CA . LEU A 1 78 ? 4.442 -0.178 -0.221 1.00 85.25 78 LEU A CA 1
ATOM 597 C C . LEU A 1 78 ? 4.025 -1.627 -0.504 1.00 85.25 78 LEU A C 1
ATOM 599 O O . LEU A 1 78 ? 3.169 -2.146 0.202 1.00 85.25 78 LEU A O 1
ATOM 603 N N . ALA A 1 79 ? 4.668 -2.301 -1.460 1.00 85.12 79 ALA A N 1
ATOM 604 C CA . ALA A 1 79 ? 4.397 -3.707 -1.767 1.00 85.12 79 ALA A CA 1
ATOM 605 C C . ALA A 1 79 ? 4.580 -4.623 -0.547 1.00 85.12 79 ALA A C 1
ATOM 607 O O . ALA A 1 79 ? 3.803 -5.552 -0.361 1.00 85.12 79 ALA A O 1
ATOM 608 N N . THR A 1 80 ? 5.555 -4.333 0.322 1.00 86.75 80 THR A N 1
ATOM 609 C CA . THR A 1 80 ? 5.759 -5.092 1.568 1.00 86.75 80 THR A CA 1
ATOM 610 C C . THR A 1 80 ? 4.776 -4.747 2.687 1.00 86.75 80 THR A C 1
ATOM 612 O O . THR A 1 80 ? 4.583 -5.558 3.584 1.00 86.75 80 THR A O 1
ATOM 615 N N . MET A 1 81 ? 4.173 -3.554 2.669 1.00 88.06 81 MET A N 1
ATOM 616 C CA . MET A 1 81 ? 3.184 -3.141 3.675 1.00 88.06 81 MET A CA 1
ATOM 617 C C . MET A 1 81 ? 1.775 -3.664 3.374 1.00 88.06 81 MET A C 1
ATOM 619 O O . MET A 1 81 ? 0.921 -3.660 4.260 1.00 88.06 81 MET A O 1
ATOM 623 N N . ILE A 1 82 ? 1.506 -4.090 2.139 1.00 85.94 82 ILE A N 1
ATOM 624 C CA . ILE A 1 82 ? 0.190 -4.587 1.743 1.00 85.94 82 ILE A CA 1
ATOM 625 C C . ILE A 1 82 ? -0.029 -5.987 2.324 1.00 85.94 82 ILE A C 1
ATOM 627 O O . ILE A 1 82 ? 0.649 -6.940 1.953 1.00 85.94 82 ILE A O 1
ATOM 631 N N . ALA A 1 83 ? -1.004 -6.096 3.229 1.00 83.62 83 ALA A N 1
ATOM 632 C CA . ALA A 1 83 ? -1.359 -7.354 3.884 1.00 83.62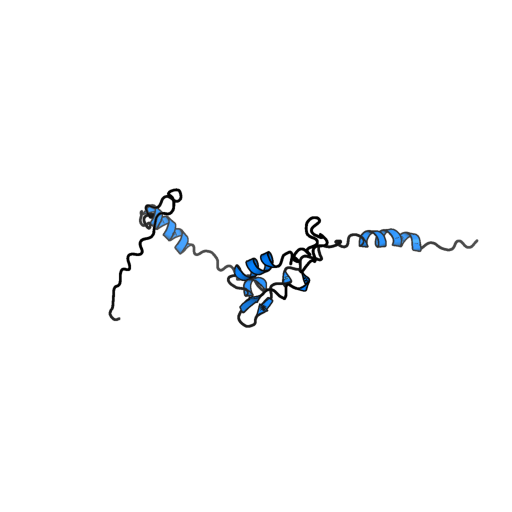 83 ALA A CA 1
ATOM 633 C C . ALA A 1 83 ? -2.131 -8.315 2.963 1.00 83.62 83 ALA A C 1
ATOM 635 O O . ALA A 1 83 ? -1.891 -9.517 3.000 1.00 83.62 83 ALA A O 1
ATOM 636 N N . ASP A 1 84 ? -3.052 -7.789 2.147 1.00 84.38 84 ASP A N 1
ATOM 637 C CA . ASP A 1 84 ? -3.796 -8.546 1.134 1.00 84.38 84 ASP A CA 1
ATOM 638 C C . ASP A 1 84 ? -3.736 -7.797 -0.203 1.00 84.38 84 ASP A C 1
ATOM 640 O O . ASP A 1 84 ? -4.377 -6.755 -0.361 1.00 84.38 84 ASP A O 1
ATOM 644 N N . PRO A 1 85 ? -2.958 -8.285 -1.178 1.00 82.44 85 PRO A N 1
ATOM 645 C CA . PRO A 1 85 ? -2.823 -7.625 -2.472 1.00 82.44 85 PRO A CA 1
ATOM 646 C C . PRO A 1 85 ? -4.119 -7.555 -3.286 1.00 82.44 85 PRO A C 1
ATOM 648 O O . PRO A 1 85 ? -4.263 -6.646 -4.105 1.00 82.44 85 PRO A O 1
ATOM 651 N N . ASN A 1 86 ? -5.096 -8.435 -3.039 1.00 81.38 86 ASN A N 1
ATOM 652 C CA . ASN A 1 86 ? -6.387 -8.382 -3.734 1.00 81.38 86 ASN A CA 1
ATOM 653 C C . ASN A 1 86 ? -7.209 -7.138 -3.362 1.00 81.38 86 ASN A C 1
ATOM 655 O O . ASN A 1 86 ? -8.045 -6.712 -4.164 1.00 81.38 86 ASN A O 1
ATOM 659 N N . ASP A 1 87 ? -6.929 -6.509 -2.210 1.00 83.56 87 ASP A N 1
ATOM 660 C CA . ASP A 1 87 ? -7.578 -5.258 -1.797 1.00 83.56 87 ASP A CA 1
ATOM 661 C C . ASP A 1 87 ? -7.312 -4.108 -2.787 1.00 83.56 87 ASP A C 1
ATOM 663 O O . ASP A 1 87 ? -8.128 -3.190 -2.889 1.00 83.56 87 ASP A O 1
ATOM 667 N N . LEU A 1 88 ? -6.212 -4.159 -3.555 1.00 79.12 88 LEU A N 1
ATOM 668 C CA . LEU A 1 88 ? -5.916 -3.175 -4.605 1.00 79.12 88 LEU A CA 1
ATOM 669 C C . LEU A 1 88 ? -6.860 -3.289 -5.809 1.00 79.12 88 LEU A C 1
ATOM 671 O O . LEU A 1 88 ? -7.144 -2.291 -6.469 1.00 79.12 88 LEU A O 1
ATOM 675 N N . LEU A 1 89 ? -7.330 -4.502 -6.109 1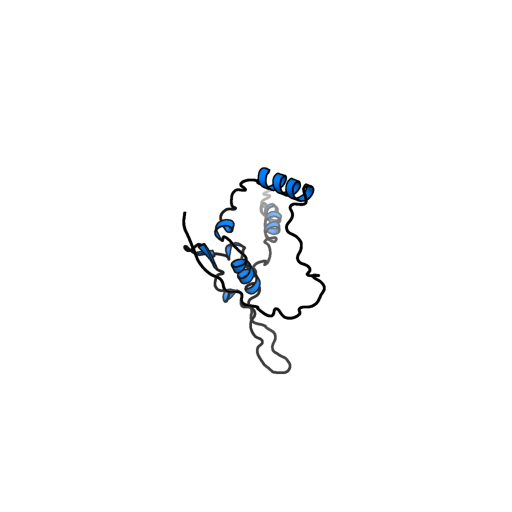.00 79.06 89 LEU A N 1
ATOM 676 C CA . LEU A 1 89 ? -8.244 -4.768 -7.223 1.00 79.06 89 LEU A CA 1
ATOM 677 C C . LEU A 1 89 ? -9.694 -4.518 -6.813 1.00 79.06 89 LEU A C 1
ATOM 679 O O . LEU A 1 89 ? -10.506 -4.029 -7.602 1.00 79.06 89 LEU A O 1
ATOM 683 N N . ARG A 1 90 ? -10.033 -4.885 -5.576 1.00 81.75 90 ARG A N 1
ATOM 684 C CA . ARG A 1 90 ? -11.358 -4.696 -5.001 1.00 81.75 90 ARG A CA 1
ATOM 685 C C . ARG A 1 90 ? -11.233 -4.574 -3.493 1.00 81.75 90 ARG A C 1
ATOM 687 O O . ARG A 1 90 ? -10.862 -5.536 -2.832 1.00 81.75 90 ARG A O 1
ATOM 694 N N . GLY A 1 91 ? -11.639 -3.430 -2.952 1.00 80.88 91 GLY A N 1
ATOM 695 C CA . GLY A 1 91 ? -11.738 -3.272 -1.506 1.00 80.88 91 GLY A CA 1
ATOM 696 C C . GLY A 1 91 ? -12.672 -4.323 -0.901 1.00 80.88 91 GLY A C 1
ATOM 697 O O . GLY A 1 91 ? -13.755 -4.591 -1.436 1.00 80.88 91 GLY A O 1
ATOM 698 N N . ARG A 1 92 ? -12.257 -4.924 0.216 1.00 83.06 92 ARG A N 1
ATOM 699 C CA . ARG A 1 92 ? -13.115 -5.821 0.992 1.00 83.06 92 ARG A CA 1
ATOM 700 C C . ARG A 1 92 ? -14.374 -5.100 1.469 1.00 83.06 92 ARG A C 1
ATOM 702 O O . ARG A 1 92 ? -14.343 -3.938 1.875 1.00 83.06 92 ARG A O 1
ATOM 709 N N . GLY A 1 93 ? -15.496 -5.814 1.423 1.00 86.69 93 GLY A N 1
ATOM 710 C CA . GLY A 1 93 ? -16.749 -5.328 1.983 1.00 86.69 93 GLY A CA 1
ATOM 711 C C . GLY A 1 93 ? -16.592 -5.106 3.483 1.00 86.69 93 GLY A C 1
ATOM 712 O O . GLY A 1 93 ? -16.133 -5.989 4.206 1.00 86.69 93 GLY A O 1
ATOM 713 N N . TYR A 1 94 ? -16.968 -3.924 3.956 1.00 85.69 94 TYR A N 1
ATOM 714 C CA . TYR A 1 94 ? -16.980 -3.637 5.380 1.00 85.69 94 TYR A CA 1
ATOM 715 C C . TYR A 1 94 ? -18.141 -4.388 6.039 1.00 85.69 94 TYR A C 1
ATOM 717 O O . TYR A 1 94 ? -19.302 -4.047 5.825 1.00 85.69 94 TYR A O 1
ATOM 725 N N . ALA A 1 95 ? -17.831 -5.408 6.841 1.00 83.94 95 ALA A N 1
ATOM 726 C CA . ALA A 1 95 ? -18.832 -6.241 7.515 1.00 83.94 95 ALA A CA 1
ATOM 727 C C . ALA A 1 95 ? -19.567 -5.527 8.672 1.00 83.94 95 ALA A C 1
ATOM 729 O O . ALA A 1 95 ? -20.472 -6.101 9.272 1.00 83.94 95 ALA A O 1
ATOM 730 N N . GLY A 1 96 ? -19.203 -4.276 8.978 1.00 86.94 96 GLY A N 1
ATOM 731 C CA . GLY A 1 96 ? -19.671 -3.557 10.161 1.00 86.94 96 GLY A CA 1
ATOM 732 C C . GLY A 1 96 ? -18.789 -3.810 11.385 1.00 86.94 96 GLY A C 1
ATOM 733 O O . GLY A 1 96 ? -17.951 -4.709 11.393 1.00 86.94 96 GLY A O 1
ATOM 734 N N . GLN A 1 97 ? -18.963 -2.987 12.421 1.00 85.75 97 GLN A N 1
ATOM 735 C CA . GLN A 1 97 ? -18.359 -3.255 13.729 1.00 85.75 97 GLN A CA 1
ATOM 736 C C . GLN A 1 97 ? -19.259 -4.183 14.535 1.00 85.75 97 GLN A C 1
ATOM 738 O O . GLN A 1 97 ? -20.481 -4.025 14.529 1.00 85.75 97 GLN A O 1
ATOM 743 N N . ASP A 1 98 ? -18.654 -5.084 15.302 1.00 91.62 98 ASP A N 1
ATOM 744 C CA . ASP A 1 98 ? -19.389 -5.876 16.277 1.00 91.62 98 ASP A CA 1
ATOM 745 C C . ASP A 1 98 ? -19.742 -5.023 17.510 1.00 91.62 98 ASP A C 1
ATOM 747 O O . ASP A 1 98 ? -18.922 -4.778 18.404 1.00 91.62 98 ASP A O 1
ATOM 751 N N . ALA A 1 99 ? -20.999 -4.577 17.561 1.00 90.38 99 ALA A N 1
ATOM 752 C CA . ALA A 1 99 ? -21.532 -3.794 18.672 1.00 90.38 99 ALA A CA 1
ATOM 753 C C . ALA A 1 99 ? -21.520 -4.571 20.001 1.00 90.38 99 ALA A C 1
ATOM 755 O O . ALA A 1 99 ? -21.406 -3.963 21.072 1.00 90.38 99 ALA A O 1
ATOM 756 N N . THR A 1 100 ? -21.607 -5.904 19.961 1.00 94.44 100 THR A N 1
ATOM 757 C CA . THR A 1 100 ? -21.570 -6.738 21.170 1.00 94.44 100 THR A CA 1
ATOM 758 C C . THR A 1 100 ? -20.162 -6.776 21.759 1.00 94.44 100 THR A C 1
ATOM 760 O O . THR A 1 100 ? -19.984 -6.513 22.949 1.00 94.44 100 THR A O 1
ATOM 763 N N . THR A 1 101 ? -19.134 -6.949 20.923 1.00 92.69 101 THR A N 1
ATOM 764 C CA . THR A 1 101 ? -17.736 -6.830 21.354 1.00 92.69 101 THR A CA 1
ATOM 765 C C . THR A 1 101 ? -17.442 -5.435 21.912 1.00 92.69 101 THR A C 1
ATOM 767 O O . THR A 1 101 ? -16.886 -5.324 23.008 1.00 92.69 101 THR A O 1
ATOM 770 N N . ALA A 1 102 ? -17.876 -4.369 21.231 1.00 92.12 102 ALA A N 1
ATOM 771 C CA . ALA A 1 102 ? -17.649 -2.996 21.685 1.00 92.12 102 ALA A CA 1
ATOM 772 C C . ALA A 1 102 ? -18.326 -2.698 23.038 1.00 92.12 102 ALA A C 1
ATOM 774 O O . ALA A 1 102 ? -17.687 -2.184 23.959 1.00 92.12 102 ALA A O 1
ATOM 775 N N . SER A 1 103 ? -19.601 -3.066 23.197 1.00 94.56 103 SER A N 1
ATOM 776 C CA . SER A 1 103 ? -20.331 -2.876 24.460 1.00 94.56 103 SER A CA 1
ATOM 777 C C . SER A 1 103 ? -19.748 -3.714 25.603 1.00 94.56 103 SER A C 1
ATOM 779 O O . SER A 1 103 ? -19.588 -3.205 26.715 1.00 94.56 103 SER A O 1
ATOM 781 N N . SER A 1 104 ? -19.331 -4.956 25.333 1.00 94.38 104 SER A N 1
ATOM 782 C CA . SER A 1 104 ? -18.675 -5.810 26.331 1.00 94.38 104 SER A CA 1
ATOM 783 C C . SER A 1 104 ? -17.329 -5.243 26.801 1.00 94.38 104 SER A C 1
ATOM 785 O O . SER A 1 104 ? -16.965 -5.391 27.969 1.00 94.38 104 SER A O 1
ATOM 787 N N . ALA A 1 105 ? -16.582 -4.562 25.925 1.00 93.56 105 ALA A N 1
ATOM 788 C CA . ALA A 1 105 ? -15.335 -3.899 26.291 1.00 93.56 105 ALA A CA 1
ATOM 789 C C . ALA A 1 105 ? -15.585 -2.740 27.269 1.00 93.56 105 ALA A C 1
ATOM 791 O O . ALA A 1 105 ? -14.906 -2.646 28.292 1.00 93.56 105 ALA A O 1
ATOM 792 N N . VAL A 1 106 ? -16.611 -1.919 27.014 1.00 94.88 106 VAL A N 1
ATOM 793 C CA . VAL A 1 106 ? -17.017 -0.831 27.921 1.00 94.88 106 VAL A CA 1
ATOM 794 C C . VAL A 1 106 ? -17.478 -1.379 29.270 1.00 94.88 106 VAL A C 1
ATOM 796 O O . VAL A 1 106 ? -17.107 -0.837 30.310 1.00 94.88 106 VAL A O 1
ATOM 799 N N . GLN A 1 107 ? -18.255 -2.464 29.276 1.00 96.19 107 GLN A N 1
ATOM 800 C CA . GLN A 1 107 ? -18.713 -3.079 30.520 1.00 96.19 107 GLN A CA 1
ATOM 801 C C . GLN A 1 107 ? -17.541 -3.631 31.341 1.00 96.19 107 GLN A C 1
ATOM 803 O O . GLN A 1 107 ? -17.450 -3.357 32.533 1.00 96.19 107 GLN A O 1
ATOM 808 N N . ARG A 1 108 ? -16.595 -4.338 30.708 1.00 94.88 108 ARG A N 1
ATOM 809 C CA . ARG A 1 108 ? -15.381 -4.826 31.386 1.00 94.88 108 ARG A CA 1
ATOM 810 C C . ARG A 1 108 ? -14.555 -3.693 31.984 1.00 94.88 108 ARG A C 1
ATOM 812 O O . ARG A 1 108 ? -14.047 -3.850 33.089 1.00 94.88 108 ARG A O 1
ATOM 819 N N . TYR A 1 109 ? -14.452 -2.565 31.282 1.00 93.25 109 TYR A N 1
ATOM 820 C CA . TYR A 1 109 ? -13.781 -1.376 31.798 1.00 93.25 109 TYR A CA 1
ATOM 821 C C . TYR A 1 109 ? -14.467 -0.835 33.059 1.00 93.25 109 TYR A C 1
ATOM 823 O O . TYR A 1 109 ? -13.801 -0.607 34.066 1.00 93.25 109 TYR A O 1
ATOM 831 N N . LYS A 1 110 ? -15.799 -0.699 33.037 1.00 95.00 110 LYS A N 1
ATOM 832 C CA . LYS A 1 110 ? -16.586 -0.239 34.194 1.00 95.00 110 LYS A CA 1
ATOM 833 C C . LYS A 1 110 ? -16.508 -1.192 35.388 1.00 95.00 110 LYS A C 1
ATOM 835 O O . LYS A 1 110 ? -16.426 -0.734 36.521 1.00 95.00 110 LYS A O 1
ATOM 840 N N . ASP A 1 111 ? -16.495 -2.495 35.130 1.00 96.06 111 ASP A N 1
ATOM 841 C CA . ASP A 1 111 ? -16.424 -3.538 36.158 1.00 96.06 111 ASP A CA 1
ATOM 842 C C . ASP A 1 111 ? -14.994 -3.759 36.698 1.00 96.06 111 ASP A C 1
ATOM 844 O O . ASP A 1 111 ? -14.778 -4.660 37.508 1.00 96.06 111 ASP A O 1
ATOM 848 N N . GLY A 1 112 ? -13.991 -3.015 36.213 1.00 91.31 112 GLY A N 1
ATOM 849 C CA . GLY A 1 112 ? -12.589 -3.209 36.599 1.00 91.31 112 GLY A CA 1
ATOM 850 C C . GLY A 1 112 ? -11.972 -4.526 36.108 1.00 91.31 112 GLY A C 1
ATOM 851 O O . GLY A 1 112 ? -10.905 -4.922 36.568 1.00 91.31 112 GLY A O 1
ATOM 852 N N . LYS A 1 113 ? -12.606 -5.211 35.150 1.00 92.38 113 LYS A N 1
ATOM 853 C CA . LYS A 1 113 ? -12.150 -6.483 34.560 1.00 92.38 113 LYS A CA 1
ATOM 854 C C . LYS A 1 113 ? -11.213 -6.241 33.372 1.00 92.38 113 LYS A C 1
ATOM 856 O O . LYS A 1 113 ? -11.418 -6.788 32.286 1.00 92.38 113 LYS A O 1
ATOM 861 N N . VAL A 1 114 ? -10.221 -5.373 33.557 1.00 89.25 114 VAL A N 1
ATOM 862 C CA . VAL A 1 114 ? -9.222 -5.029 32.535 1.00 89.25 114 VAL A CA 1
ATOM 863 C C . VAL A 1 114 ? -7.917 -5.776 32.779 1.00 89.25 114 VAL A C 1
ATOM 865 O O . VAL A 1 114 ? -7.567 -6.082 33.917 1.00 89.25 114 VAL A O 1
ATOM 868 N N . THR A 1 115 ? -7.182 -6.069 31.707 1.00 87.12 115 THR A N 1
ATOM 869 C CA . THR A 1 115 ? -5.810 -6.567 31.833 1.00 87.12 115 THR A CA 1
ATOM 870 C C . THR A 1 115 ? -4.960 -5.475 32.489 1.00 87.12 115 THR A C 1
ATOM 872 O O . THR A 1 115 ? -4.950 -4.352 31.974 1.00 87.12 115 THR A O 1
ATOM 875 N N . PRO A 1 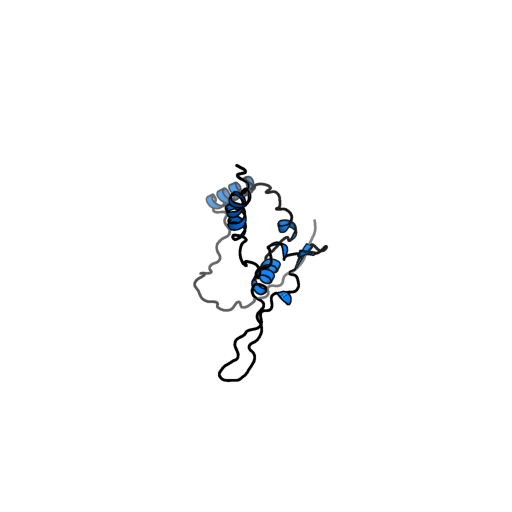116 ? -4.269 -5.759 33.608 1.00 83.50 116 PRO A N 1
ATOM 876 C CA . PRO A 1 116 ? -3.406 -4.776 34.246 1.00 83.50 116 PRO A CA 1
ATOM 877 C C . PRO A 1 116 ? -2.309 -4.340 33.274 1.00 83.50 116 PRO A C 1
ATOM 879 O O . PRO A 1 116 ? -1.774 -5.150 32.509 1.00 83.50 116 PRO A O 1
ATOM 882 N N . LEU A 1 117 ? -1.994 -3.045 33.283 1.00 82.38 117 LEU A N 1
ATOM 883 C CA . LEU A 1 117 ? -0.884 -2.521 32.498 1.00 82.38 117 LEU A CA 1
ATOM 884 C C . LEU A 1 117 ? 0.416 -3.134 33.025 1.00 82.38 117 LEU A C 1
ATOM 886 O O . LEU A 1 117 ? 0.569 -3.366 34.222 1.00 82.38 117 LEU A O 1
ATOM 890 N N . ARG A 1 118 ? 1.356 -3.403 32.119 1.00 81.56 118 ARG A N 1
ATOM 891 C CA . ARG A 1 118 ? 2.720 -3.753 32.522 1.00 81.56 118 ARG A CA 1
ATOM 892 C C . ARG A 1 118 ? 3.369 -2.507 33.120 1.00 81.56 118 ARG A C 1
ATOM 894 O O . ARG A 1 118 ? 3.195 -1.425 32.561 1.00 81.56 118 ARG A O 1
ATOM 901 N N . ASP A 1 119 ? 4.158 -2.676 34.178 1.00 80.19 119 ASP A N 1
ATOM 902 C CA . ASP A 1 119 ? 4.940 -1.609 34.828 1.00 80.19 119 ASP A CA 1
ATOM 903 C C . ASP A 1 119 ? 6.130 -1.155 33.961 1.00 80.19 119 ASP A C 1
ATOM 905 O O . ASP A 1 119 ? 7.285 -1.152 34.381 1.00 80.19 119 ASP A O 1
ATOM 909 N N . THR A 1 120 ? 5.877 -0.828 32.698 1.00 70.94 120 THR A N 1
ATOM 910 C CA . THR A 1 120 ? 6.884 -0.349 31.756 1.00 70.94 120 THR A CA 1
ATOM 911 C C . THR A 1 120 ? 6.530 1.069 31.355 1.00 70.94 120 THR A C 1
ATOM 913 O O . THR A 1 120 ? 5.603 1.301 30.579 1.00 70.94 120 THR A O 1
ATOM 916 N N . SER A 1 121 ? 7.287 2.017 31.890 1.00 69.56 121 SER A N 1
ATOM 917 C CA . SER A 1 121 ? 7.324 3.395 31.418 1.00 69.56 121 SER A CA 1
ATOM 918 C C . SER A 1 121 ? 7.928 3.407 30.011 1.00 69.56 121 SER A C 1
ATOM 920 O O . SER A 1 121 ? 9.051 2.952 29.805 1.00 69.56 121 SER A O 1
ATOM 922 N N . SER A 1 122 ? 7.192 3.918 29.018 1.00 65.69 122 SER A N 1
ATOM 923 C CA . SER A 1 122 ? 7.707 4.097 27.647 1.00 65.69 122 SER A CA 1
ATOM 924 C C . SER A 1 122 ? 8.836 5.134 27.552 1.00 65.69 122 SER A C 1
ATOM 926 O O . SER A 1 122 ? 9.367 5.358 26.467 1.00 65.69 122 SER A O 1
ATOM 928 N N . THR A 1 123 ? 9.199 5.763 28.671 1.00 61.72 123 THR A N 1
ATOM 929 C CA . THR A 1 123 ? 10.287 6.737 28.785 1.00 61.72 123 THR A CA 1
ATOM 930 C C . THR A 1 123 ? 11.517 6.211 29.521 1.00 61.72 123 THR A C 1
ATOM 932 O O . THR A 1 123 ? 12.535 6.897 29.519 1.00 61.72 123 THR A O 1
ATOM 935 N N . ASP A 1 124 ? 11.480 5.004 30.094 1.00 54.66 124 ASP A N 1
ATOM 936 C CA . ASP A 1 124 ? 12.647 4.432 30.765 1.00 54.66 124 ASP A CA 1
ATOM 937 C C . ASP A 1 124 ? 13.429 3.533 29.808 1.00 54.66 124 ASP A C 1
ATOM 939 O O . ASP A 1 124 ? 12.942 2.525 29.293 1.00 54.66 124 ASP A O 1
ATOM 943 N N . GLY A 1 125 ? 14.652 3.974 29.516 1.00 50.56 125 GLY A N 1
ATOM 944 C CA . GLY A 1 125 ? 15.546 3.383 28.537 1.00 50.56 125 GLY A CA 1
ATOM 945 C C . GLY A 1 125 ? 15.702 1.873 28.699 1.00 50.56 125 GLY A C 1
ATOM 946 O O . GLY A 1 125 ? 16.045 1.366 29.760 1.00 50.56 125 GLY A O 1
ATOM 947 N N . GLN A 1 126 ? 15.479 1.184 27.584 1.00 61.59 126 GLN A N 1
ATOM 948 C CA . GLN A 1 126 ? 16.073 -0.085 27.178 1.00 61.59 126 GLN A CA 1
ATOM 949 C C . GLN A 1 126 ? 17.147 -0.624 28.141 1.00 61.59 126 GLN A C 1
ATOM 951 O O . GLN A 1 126 ? 18.324 -0.287 28.025 1.00 61.59 126 GLN A O 1
ATOM 956 N N . GLN A 1 127 ? 16.757 -1.526 29.044 1.00 51.44 127 GLN A N 1
ATOM 957 C CA . GLN A 1 127 ? 17.715 -2.312 29.813 1.00 51.44 127 GLN A CA 1
ATOM 958 C C . GLN A 1 127 ? 17.331 -3.793 29.800 1.00 51.44 127 GLN A C 1
ATOM 960 O O . GLN A 1 127 ? 16.437 -4.243 30.505 1.00 51.44 127 GLN A O 1
ATOM 965 N N . GLY A 1 128 ? 18.022 -4.522 28.917 1.00 53.28 128 GLY A N 1
ATOM 966 C CA . GLY A 1 128 ? 18.323 -5.951 29.012 1.00 53.28 128 GLY A CA 1
ATOM 967 C C . GLY A 1 128 ? 17.166 -6.887 29.348 1.00 53.28 128 GLY A C 1
ATOM 968 O O . GLY A 1 128 ? 16.966 -7.247 30.503 1.00 53.28 128 GLY A O 1
ATOM 969 N N . SER A 1 129 ? 16.490 -7.405 28.321 1.00 49.53 129 SER A N 1
ATOM 970 C CA . SER A 1 129 ? 15.736 -8.653 28.465 1.00 49.53 129 SER A CA 1
ATOM 971 C C . SER A 1 129 ? 16.717 -9.799 28.714 1.00 49.53 129 SER A C 1
ATOM 973 O O . SER A 1 129 ? 17.250 -10.378 27.771 1.00 49.53 129 SER A O 1
ATOM 975 N N . ASN A 1 130 ? 16.955 -10.138 29.981 1.00 50.53 130 ASN A N 1
ATOM 976 C CA . ASN A 1 130 ? 17.447 -11.466 30.315 1.00 50.53 130 ASN A CA 1
ATOM 977 C C . ASN A 1 130 ? 16.295 -12.435 30.039 1.00 50.53 130 ASN A C 1
ATOM 979 O O . ASN A 1 130 ? 15.333 -12.533 30.801 1.00 50.53 130 ASN A O 1
ATOM 983 N N . SER A 1 131 ? 16.373 -13.101 28.894 1.00 58.38 131 SER A N 1
ATOM 984 C CA . SER A 1 131 ? 15.512 -14.209 28.504 1.00 58.38 131 SER A CA 1
ATOM 985 C C . SER A 1 131 ? 15.682 -15.362 29.495 1.00 58.38 131 SER A C 1
ATOM 987 O O . SER A 1 131 ? 16.527 -16.237 29.323 1.00 58.38 131 SER A O 1
ATOM 989 N N . GLY A 1 132 ? 14.870 -15.345 30.551 1.00 46.47 132 GLY A N 1
ATOM 990 C CA . GLY A 1 132 ? 14.593 -16.505 31.385 1.00 46.47 132 GLY A CA 1
ATOM 991 C C . GLY A 1 132 ? 13.665 -17.440 30.622 1.00 46.47 132 GLY A C 1
ATOM 992 O O . GLY A 1 132 ? 12.452 -17.248 30.614 1.00 46.47 132 GLY A O 1
ATOM 993 N N . GLY A 1 133 ? 14.249 -18.422 29.936 1.00 53.59 133 GLY A N 1
ATOM 994 C CA . GLY A 1 133 ? 13.512 -19.532 29.349 1.00 53.59 133 GLY A CA 1
ATOM 995 C C . GLY A 1 133 ? 12.801 -20.328 30.442 1.00 53.59 133 GLY A C 1
ATOM 996 O O . GLY A 1 133 ? 13.450 -20.945 31.283 1.00 53.59 133 GLY A O 1
ATOM 997 N N . GLY A 1 134 ? 11.470 -20.301 30.425 1.00 47.38 134 GLY A N 1
ATOM 998 C CA . GLY A 1 134 ? 10.609 -21.156 31.236 1.00 47.38 134 GLY A CA 1
ATOM 999 C C . GLY A 1 134 ? 9.960 -22.210 30.349 1.00 47.38 134 GLY A C 1
ATOM 1000 O O . GLY A 1 134 ? 9.080 -21.896 29.555 1.00 47.38 134 GLY A O 1
ATOM 1001 N N . SER A 1 135 ? 10.442 -23.444 30.470 1.00 56.31 135 SER A N 1
ATOM 1002 C CA . SER A 1 135 ? 9.938 -24.639 29.794 1.00 56.31 135 SER A CA 1
ATOM 1003 C C . SER A 1 135 ? 8.864 -25.325 30.650 1.00 56.31 135 SER A C 1
ATOM 1005 O O . SER A 1 135 ? 9.026 -25.424 31.865 1.00 56.31 135 SER A O 1
ATOM 1007 N N . GLY A 1 136 ? 7.803 -25.830 30.018 1.00 48.19 136 GLY A N 1
ATOM 1008 C CA . GLY A 1 136 ? 6.793 -26.719 30.611 1.00 48.19 136 GLY A CA 1
ATOM 1009 C C . GLY A 1 136 ? 5.529 -26.734 29.742 1.00 48.19 136 GLY A C 1
ATOM 1010 O O . GLY A 1 136 ? 5.006 -25.679 29.422 1.00 48.19 136 GLY A O 1
ATOM 1011 N N . GLY A 1 137 ? 4.974 -27.839 29.247 1.00 47.50 137 GLY A N 1
ATOM 1012 C CA . GLY A 1 137 ? 5.198 -29.252 29.525 1.00 47.50 137 GLY A CA 1
ATOM 1013 C C . GLY A 1 137 ? 3.850 -29.957 29.732 1.00 47.50 137 GLY A C 1
ATOM 1014 O O . GLY A 1 137 ? 3.421 -30.070 30.866 1.00 47.50 137 GLY A O 1
ATOM 1015 N N . GLY A 1 138 ? 3.224 -30.424 28.640 1.00 46.88 138 GLY A N 1
ATOM 1016 C CA . GLY A 1 138 ? 2.389 -31.641 28.565 1.00 46.88 138 GLY A CA 1
ATOM 1017 C C . GLY A 1 138 ? 0.969 -31.696 29.173 1.00 46.88 138 GLY A C 1
ATOM 1018 O O . GLY A 1 138 ? 0.798 -31.603 30.379 1.00 46.88 138 GLY A O 1
ATOM 1019 N N . GLY A 1 139 ? -0.004 -32.093 28.330 1.00 43.06 139 GLY A N 1
ATOM 1020 C CA . GLY A 1 139 ? -0.914 -33.213 28.643 1.00 43.06 139 GLY A CA 1
ATOM 1021 C C . GLY A 1 139 ? -2.433 -32.957 28.703 1.00 43.06 139 GLY A C 1
ATOM 1022 O O . GLY A 1 139 ? -2.910 -32.326 29.634 1.00 43.06 139 GLY A O 1
ATOM 1023 N N . GLY A 1 140 ? -3.188 -33.615 27.805 1.00 43.78 140 GLY A N 1
ATOM 1024 C CA . GLY A 1 140 ? -4.377 -34.394 28.207 1.00 43.78 140 GLY A CA 1
ATOM 1025 C C . GLY A 1 140 ? -5.789 -33.886 27.865 1.00 43.78 140 GLY A C 1
ATOM 1026 O O . GLY A 1 140 ? -6.368 -33.120 28.620 1.00 43.78 140 GLY A O 1
ATOM 1027 N N . SER A 1 141 ? -6.355 -34.459 26.793 1.00 51.62 141 SER A N 1
ATOM 1028 C CA . SER A 1 141 ? -7.744 -34.953 26.628 1.00 51.62 141 SER A CA 1
ATOM 1029 C C . SER A 1 141 ? -8.950 -34.128 27.114 1.00 51.62 141 SER A C 1
ATOM 1031 O O . SER A 1 141 ? -9.242 -34.087 28.311 1.00 51.62 141 SER A O 1
ATOM 1033 N N . GLN A 1 142 ? -9.768 -33.694 26.148 1.00 46.6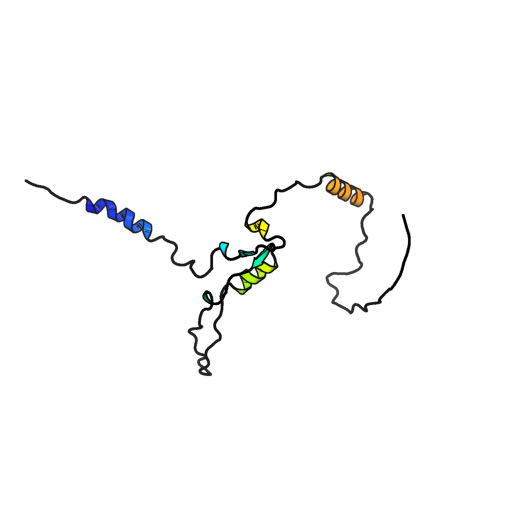2 142 GLN A N 1
ATOM 1034 C CA . GLN A 1 142 ? -11.133 -34.192 25.895 1.00 46.62 142 GLN A CA 1
ATOM 1035 C C . GLN A 1 142 ? -11.537 -33.871 24.453 1.00 46.62 142 GLN A C 1
ATOM 1037 O O . GLN A 1 142 ? -11.120 -32.797 23.966 1.00 46.62 142 GLN A O 1
#